Protein AF-A0A0F3GX73-F1 (afdb_monomer_lite)

Organism: NCBI:txid29290

Sequence (134 aa):
MTKKIKKRHTTQRVKVVQPPKGQEKMSEVLHEYAKPLLDQATTLEEKRKAVSLSILCWNTSFLSEDEHQEAINMAVKEIGIAQNDKMAFTQIFMSMIHRKLEWFFGIDKIFIDYGITELQNGKLSLTVISGKKM

pLDDT: mean 82.63, std 20.22, range [32.94, 98.06]

Radius of gyration: 18.59 Å; chains: 1; bounding box: 52×38×59 Å

Foldseek 3Di:
DDDDDDDDPDPDPPPDDDDPPPDPPVQVVLCVLLVVQCVVQDDPVSNVVSSVLLLLLLQQLVDDPVVLVVSLVVCCVVVVPDPVCSVVSSVVSVVSSVSCCPVVVVDQKHWPDWDWDQDPVRDTDIDTDIDGDD

Structure (mmCIF, N/CA/C/O backbone):
data_AF-A0A0F3GX73-F1
#
_entry.id   AF-A0A0F3GX73-F1
#
loop_
_atom_site.group_PDB
_atom_site.id
_atom_site.type_symbol
_atom_site.label_atom_id
_atom_site.label_alt_id
_atom_site.label_comp_id
_atom_site.label_asym_id
_atom_site.label_entity_id
_atom_site.label_seq_id
_atom_site.pdbx_PDB_ins_code
_atom_site.Cartn_x
_atom_site.Cartn_y
_atom_site.Cartn_z
_atom_site.occupancy
_atom_site.B_iso_or_equiv
_atom_site.auth_seq_id
_atom_site.auth_comp_id
_atom_site.auth_asym_id
_atom_site.auth_atom_id
_atom_site.pdbx_PDB_model_num
ATOM 1 N N . MET A 1 1 ? -38.626 -22.141 -41.826 1.00 35.75 1 MET A N 1
ATOM 2 C CA . MET A 1 1 ? -38.955 -21.229 -40.707 1.00 35.75 1 MET A CA 1
ATOM 3 C C . MET A 1 1 ? -37.675 -20.887 -39.953 1.00 35.75 1 MET A C 1
ATOM 5 O O . MET A 1 1 ? -37.172 -21.713 -39.210 1.00 35.75 1 MET A O 1
ATOM 9 N N . THR A 1 2 ? -37.099 -19.712 -40.197 1.00 34.50 2 THR A N 1
ATOM 10 C CA . THR A 1 2 ? -35.824 -19.262 -39.615 1.00 34.50 2 THR A CA 1
ATOM 11 C C . THR A 1 2 ? -36.092 -18.222 -38.526 1.00 34.50 2 THR A C 1
ATOM 13 O O . THR A 1 2 ? -36.490 -17.097 -38.816 1.00 34.50 2 THR A O 1
ATOM 16 N N . LYS A 1 3 ? -35.888 -18.579 -37.251 1.00 36.12 3 LYS A N 1
ATOM 17 C CA . LYS A 1 3 ? -35.963 -17.622 -36.134 1.00 36.12 3 LYS A CA 1
ATOM 18 C C . LYS A 1 3 ? -34.552 -17.229 -35.691 1.00 36.12 3 LYS A C 1
ATOM 20 O O . LYS A 1 3 ? -33.798 -18.039 -35.168 1.00 36.12 3 LYS A O 1
ATOM 25 N N . LYS A 1 4 ? -34.211 -15.964 -35.958 1.00 35.25 4 LYS A N 1
ATOM 26 C CA . LYS A 1 4 ? -32.952 -15.290 -35.610 1.00 35.25 4 LYS A CA 1
ATOM 27 C C . LYS A 1 4 ? -32.848 -15.072 -34.094 1.00 35.25 4 LYS A C 1
ATOM 29 O O . LYS A 1 4 ? -33.761 -14.524 -33.482 1.00 35.25 4 LYS A O 1
ATOM 34 N N . ILE A 1 5 ? -31.706 -15.441 -33.516 1.00 38.62 5 ILE A N 1
ATOM 35 C CA . ILE A 1 5 ? -31.333 -15.191 -32.117 1.00 38.62 5 ILE A CA 1
ATOM 36 C C . ILE A 1 5 ? -30.800 -13.753 -32.003 1.00 38.62 5 ILE A C 1
ATOM 38 O O . ILE A 1 5 ? -29.773 -13.421 -32.592 1.00 38.62 5 ILE A O 1
ATOM 42 N N . LYS A 1 6 ? -31.484 -12.889 -31.239 1.00 36.59 6 LYS A N 1
ATOM 43 C CA . LYS A 1 6 ? -30.969 -11.570 -30.827 1.00 36.59 6 LYS A CA 1
ATOM 44 C C . LYS A 1 6 ? -30.195 -11.727 -29.515 1.00 36.59 6 LYS A C 1
ATOM 46 O O . LYS A 1 6 ? -30.796 -11.901 -28.459 1.00 36.59 6 LYS A O 1
ATOM 51 N N . LYS A 1 7 ? -28.864 -11.638 -29.588 1.00 36.38 7 LYS A N 1
ATOM 52 C CA . LYS A 1 7 ? -27.980 -11.490 -28.423 1.00 36.38 7 LYS A CA 1
ATOM 53 C C . LYS A 1 7 ? -28.256 -10.137 -27.758 1.00 36.38 7 LYS A C 1
ATOM 55 O O . LYS A 1 7 ? -28.095 -9.097 -28.392 1.00 36.38 7 LYS A O 1
ATOM 60 N N . ARG A 1 8 ? -28.665 -10.146 -26.489 1.00 32.94 8 ARG A N 1
ATOM 61 C CA . ARG A 1 8 ? -28.581 -8.979 -25.603 1.00 32.94 8 ARG A CA 1
ATOM 62 C C . ARG A 1 8 ? -27.304 -9.133 -24.784 1.00 32.94 8 ARG A C 1
ATOM 64 O O . ARG A 1 8 ? -27.207 -10.043 -23.970 1.00 32.94 8 ARG A O 1
ATOM 71 N N . HIS A 1 9 ? -26.327 -8.266 -25.033 1.00 36.53 9 HIS A N 1
ATOM 72 C CA . HIS A 1 9 ? -25.214 -8.054 -24.116 1.00 36.53 9 HIS A CA 1
ATOM 73 C C . HIS A 1 9 ? -25.757 -7.284 -22.913 1.00 36.53 9 HIS A C 1
ATOM 75 O O . HIS A 1 9 ? -25.915 -6.068 -22.963 1.00 36.53 9 HIS A O 1
ATOM 81 N N . THR A 1 10 ? -26.122 -8.004 -21.857 1.00 34.56 10 THR A N 1
ATOM 82 C CA . THR A 1 10 ? -26.431 -7.395 -20.566 1.00 34.56 10 THR A CA 1
ATOM 83 C C . THR A 1 10 ? -25.131 -7.322 -19.782 1.00 34.56 10 THR A C 1
ATOM 85 O O . THR A 1 10 ? -24.574 -8.345 -19.394 1.00 34.56 10 THR A O 1
ATOM 88 N N . THR A 1 11 ? -24.640 -6.098 -19.604 1.00 39.50 11 THR A N 1
ATOM 89 C CA . THR A 1 11 ? -23.498 -5.726 -18.771 1.00 39.50 11 THR A CA 1
ATOM 90 C C . THR A 1 11 ? -23.613 -6.397 -17.404 1.00 39.50 11 THR A C 1
ATOM 92 O O . THR A 1 11 ? -24.470 -6.045 -16.591 1.00 39.50 11 THR A O 1
ATOM 95 N N . GLN A 1 12 ? -22.776 -7.404 -17.167 1.00 38.72 12 GLN A N 1
ATOM 96 C CA . GLN A 1 12 ? -22.687 -8.085 -15.884 1.00 38.72 12 GLN A CA 1
ATOM 97 C C . GLN A 1 12 ? -22.080 -7.101 -14.881 1.00 38.72 12 GLN A C 1
ATOM 99 O O . GLN A 1 12 ? -20.893 -6.792 -14.933 1.00 38.72 12 GLN A O 1
ATOM 104 N N . ARG A 1 13 ? -22.909 -6.583 -13.967 1.00 37.84 13 ARG A N 1
ATOM 105 C CA . ARG A 1 13 ? -22.420 -5.997 -12.716 1.00 37.84 13 ARG A CA 1
ATOM 106 C C . ARG A 1 13 ? -21.672 -7.106 -11.986 1.00 37.84 13 ARG A C 1
ATOM 108 O O . ARG A 1 13 ? -22.306 -8.049 -11.511 1.00 37.84 13 ARG A O 1
ATOM 115 N N . VAL A 1 14 ? -20.347 -7.017 -11.930 1.00 36.00 14 VAL A N 1
ATOM 116 C CA . VAL A 1 14 ? -19.545 -7.902 -11.087 1.00 36.00 14 VAL A CA 1
ATOM 117 C C . VAL A 1 14 ? -19.939 -7.584 -9.648 1.00 36.00 14 VAL A C 1
ATOM 119 O O . VAL A 1 14 ? -19.587 -6.543 -9.100 1.00 36.00 14 VAL A O 1
ATOM 122 N N . LYS A 1 15 ? -20.774 -8.447 -9.068 1.00 35.88 15 LYS A N 1
ATOM 123 C CA . LYS A 1 15 ? -21.048 -8.456 -7.635 1.00 35.88 15 LYS A CA 1
ATOM 124 C C . LYS A 1 15 ? -19.722 -8.806 -6.969 1.00 35.88 15 LYS A C 1
ATOM 126 O O . LYS A 1 15 ? -19.278 -9.946 -7.076 1.00 35.88 15 LYS A O 1
ATOM 131 N N . VAL A 1 16 ? -19.088 -7.822 -6.337 1.00 48.78 16 VAL A N 1
ATOM 132 C CA . VAL A 1 16 ? -17.967 -8.059 -5.425 1.00 48.78 16 VAL A CA 1
ATOM 133 C C . VAL A 1 16 ? -18.454 -9.075 -4.397 1.00 48.78 16 VAL A C 1
ATOM 135 O O . VAL A 1 16 ? -19.453 -8.851 -3.709 1.00 48.78 16 VAL A O 1
ATOM 138 N N . VAL A 1 17 ? -17.805 -10.236 -4.379 1.00 45.25 17 VAL A N 1
ATOM 139 C CA . VAL A 1 17 ? -18.049 -11.286 -3.397 1.00 45.25 17 VAL A CA 1
ATOM 140 C C . VAL A 1 17 ? -17.582 -10.720 -2.065 1.00 45.25 17 VAL A C 1
ATOM 142 O O . VAL A 1 17 ? -16.387 -10.664 -1.819 1.00 45.25 17 VAL A O 1
ATOM 145 N N . GLN A 1 18 ? -18.509 -10.242 -1.235 1.00 45.94 18 GLN A N 1
ATOM 146 C CA . GLN A 1 18 ? -18.223 -10.028 0.180 1.00 45.94 18 GLN A CA 1
ATOM 147 C C . GLN A 1 18 ? -18.227 -11.410 0.834 1.00 45.94 18 GLN A C 1
ATOM 149 O O . GLN A 1 18 ? -19.286 -12.052 0.857 1.00 45.94 18 GLN A O 1
ATOM 154 N N . PRO A 1 19 ? -17.082 -11.921 1.316 1.00 43.16 19 PRO A N 1
ATOM 155 C CA . PRO A 1 19 ? -17.085 -13.136 2.106 1.00 43.16 19 PRO A CA 1
ATOM 156 C C . PRO A 1 19 ? -17.872 -12.869 3.401 1.00 43.16 19 PRO A C 1
ATOM 158 O O . PRO A 1 19 ? -17.916 -11.733 3.881 1.00 43.16 19 PRO A O 1
ATOM 161 N N . PRO A 1 20 ? -18.539 -13.877 3.979 1.00 43.88 20 PRO A N 1
ATOM 162 C CA . PRO A 1 20 ? -19.244 -13.703 5.242 1.00 43.88 20 PRO A CA 1
ATOM 163 C C . PRO A 1 20 ? -18.294 -13.182 6.335 1.00 43.88 20 PRO A C 1
ATOM 165 O O . PRO A 1 20 ? -17.151 -13.635 6.454 1.00 43.88 20 PRO A O 1
ATOM 168 N N . LYS A 1 21 ? -18.786 -12.230 7.143 1.00 43.94 21 LYS A N 1
ATOM 169 C CA . LYS A 1 21 ? -18.060 -11.633 8.276 1.00 43.94 21 LYS A CA 1
ATOM 170 C C . LYS A 1 21 ? -17.482 -12.739 9.167 1.00 43.94 21 LYS A C 1
ATOM 172 O O . LYS A 1 21 ? -18.235 -13.451 9.826 1.00 43.94 21 LYS A O 1
ATOM 177 N N . GLY A 1 22 ? -16.151 -12.863 9.184 1.00 49.56 22 GLY A N 1
ATOM 178 C CA . GLY A 1 22 ? -15.418 -13.769 10.079 1.00 49.56 22 GLY A CA 1
ATOM 179 C C . GLY A 1 22 ? -14.392 -14.705 9.426 1.00 49.56 22 GLY A C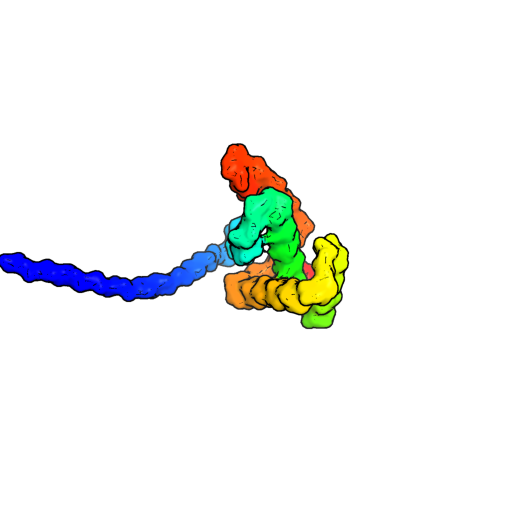 1
ATOM 180 O O . GLY A 1 22 ? -13.588 -15.275 10.156 1.00 49.56 22 GLY A O 1
ATOM 181 N N . GLN A 1 23 ? -14.357 -14.848 8.093 1.00 57.19 23 GLN A N 1
ATOM 182 C CA . GLN A 1 23 ? -13.453 -15.797 7.404 1.00 57.19 23 GLN A CA 1
ATOM 183 C C . GLN A 1 23 ? -12.752 -15.232 6.156 1.00 57.19 23 GLN A C 1
ATOM 185 O O . GLN A 1 23 ? -12.335 -15.976 5.272 1.00 57.19 23 GLN A O 1
ATOM 190 N N . GLU A 1 24 ? -12.585 -13.917 6.059 1.00 73.69 24 GLU A N 1
ATOM 191 C CA . GLU A 1 24 ? -11.802 -13.330 4.967 1.00 73.69 24 GLU A CA 1
ATOM 19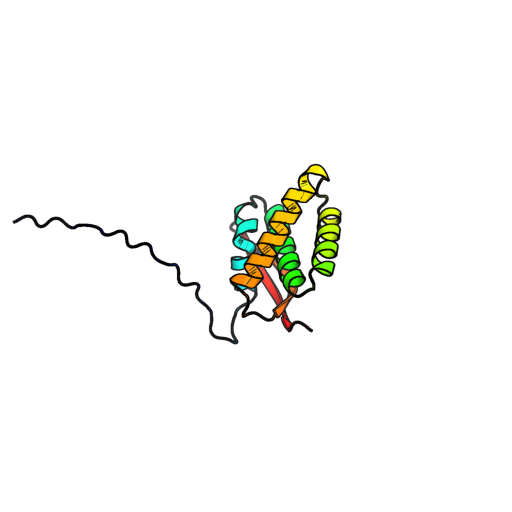2 C C . GLU A 1 24 ? -10.329 -13.728 5.116 1.00 73.69 24 GLU A C 1
ATOM 194 O O . GLU A 1 24 ? -9.649 -13.354 6.081 1.00 73.69 24 GLU A O 1
ATOM 199 N N . LYS A 1 25 ? -9.832 -14.516 4.161 1.00 89.38 25 LYS A N 1
ATOM 200 C CA . LYS A 1 25 ? -8.424 -14.887 4.089 1.00 89.38 25 LYS A CA 1
ATOM 201 C C . LYS A 1 25 ? -7.628 -13.667 3.639 1.00 89.38 25 LYS A C 1
ATOM 203 O O . LYS A 1 25 ? -7.651 -13.284 2.474 1.00 89.38 25 LYS A O 1
ATOM 208 N N . MET A 1 26 ? -6.913 -13.054 4.578 1.00 92.50 26 MET A N 1
ATOM 209 C CA . MET A 1 26 ? -6.258 -11.761 4.358 1.00 92.50 26 MET A CA 1
ATOM 210 C C . MET A 1 26 ? -5.227 -11.765 3.223 1.00 92.50 26 MET A C 1
ATOM 212 O O . MET A 1 26 ? -4.997 -10.721 2.625 1.00 92.50 26 MET A O 1
ATOM 216 N N . SER A 1 27 ? -4.635 -12.913 2.874 1.00 92.19 27 SER A N 1
ATOM 217 C CA . SER A 1 27 ? -3.744 -12.994 1.710 1.00 92.19 27 SER A CA 1
ATOM 218 C C . SER A 1 27 ? -4.489 -12.855 0.379 1.00 92.19 27 SER A C 1
ATOM 220 O O . SER A 1 27 ? -3.943 -12.285 -0.560 1.00 92.19 27 SER A O 1
ATOM 222 N N . GLU A 1 28 ? -5.738 -13.318 0.297 1.00 92.06 28 GLU A N 1
ATOM 223 C CA . GLU A 1 28 ? -6.596 -13.139 -0.882 1.00 92.06 28 GLU A CA 1
ATOM 224 C C . GLU A 1 28 ? -7.119 -11.704 -0.955 1.00 92.06 28 GLU A C 1
ATOM 226 O O . GLU A 1 28 ? -7.098 -11.097 -2.023 1.00 92.06 28 GLU A O 1
ATOM 231 N N . VAL A 1 29 ? -7.487 -11.129 0.197 1.00 94.56 29 VAL A N 1
ATOM 232 C CA . VAL A 1 29 ? -7.844 -9.706 0.312 1.00 94.56 29 VAL A CA 1
ATOM 233 C C . VAL A 1 29 ? -6.693 -8.823 -0.161 1.00 94.56 29 VAL A C 1
ATOM 235 O O . VAL A 1 29 ? -6.903 -7.944 -0.992 1.00 94.56 29 VAL A O 1
ATOM 238 N N . LEU A 1 30 ? -5.471 -9.079 0.319 1.00 95.31 30 LEU A N 1
ATOM 239 C CA . LEU A 1 30 ? -4.285 -8.337 -0.099 1.00 95.31 30 LEU A CA 1
ATOM 240 C C . LEU A 1 30 ? -4.047 -8.463 -1.602 1.00 95.31 30 LEU A C 1
ATOM 242 O O . LEU A 1 30 ? -3.752 -7.467 -2.253 1.00 95.31 30 LEU A O 1
ATOM 246 N N . HIS A 1 31 ? -4.189 -9.668 -2.154 1.00 93.31 31 HIS A N 1
ATOM 247 C CA . HIS A 1 31 ? -3.998 -9.900 -3.581 1.00 93.31 31 HIS A CA 1
ATOM 248 C C . HIS A 1 31 ? -4.984 -9.083 -4.430 1.00 93.31 31 HIS A C 1
ATOM 250 O O . HIS A 1 31 ? -4.571 -8.384 -5.354 1.00 93.31 31 HIS A O 1
ATOM 256 N N . GLU A 1 32 ? -6.273 -9.114 -4.084 1.00 95.19 32 GLU A N 1
ATOM 257 C CA . GLU A 1 32 ? -7.318 -8.366 -4.796 1.00 95.19 32 GLU A CA 1
ATOM 258 C C . GLU A 1 32 ? -7.179 -6.846 -4.610 1.00 95.19 32 GLU A C 1
ATOM 260 O O . GLU A 1 32 ? -7.402 -6.049 -5.531 1.00 95.19 32 GLU A O 1
ATOM 265 N N . TYR A 1 33 ? -6.779 -6.421 -3.414 1.00 96.81 33 TYR A N 1
ATOM 266 C CA . TYR A 1 33 ? -6.512 -5.022 -3.122 1.00 96.81 33 TYR A CA 1
ATOM 267 C C . TYR A 1 33 ? -5.322 -4.493 -3.937 1.00 96.81 33 TYR A C 1
ATOM 269 O O . TYR A 1 33 ? -5.455 -3.455 -4.586 1.00 96.81 33 TYR A O 1
ATOM 277 N N . ALA A 1 34 ? -4.212 -5.238 -3.964 1.00 96.38 34 ALA A N 1
ATOM 278 C CA . ALA A 1 34 ? -2.951 -4.883 -4.619 1.00 96.38 34 ALA A CA 1
ATOM 279 C C . ALA A 1 34 ? -2.981 -4.993 -6.151 1.00 96.38 34 ALA A C 1
ATOM 281 O O . ALA A 1 34 ? -2.051 -4.533 -6.819 1.00 96.38 34 ALA A O 1
ATOM 282 N N . LYS A 1 35 ? -4.034 -5.588 -6.723 1.00 95.38 35 LYS A N 1
ATOM 283 C CA . LYS A 1 35 ? -4.166 -5.855 -8.160 1.00 95.38 35 LYS A CA 1
ATOM 284 C C . LYS A 1 35 ? -3.792 -4.666 -9.072 1.00 95.38 35 LYS A C 1
ATOM 286 O O . LYS A 1 35 ? -3.023 -4.895 -9.999 1.00 95.38 35 LYS A O 1
ATOM 291 N N . PRO A 1 36 ? -4.214 -3.406 -8.821 1.00 96.56 36 PRO A N 1
ATOM 292 C CA . PRO A 1 36 ? -3.850 -2.274 -9.686 1.00 96.56 36 PRO A CA 1
ATOM 293 C C . PRO A 1 36 ? -2.341 -1.995 -9.778 1.00 96.56 36 PRO A C 1
ATOM 295 O O . PRO A 1 36 ? -1.869 -1.490 -10.797 1.00 96.56 36 PRO A O 1
ATOM 298 N N . LEU A 1 37 ? -1.587 -2.307 -8.720 1.00 95.56 37 LEU A N 1
ATOM 299 C CA . LEU A 1 37 ? -0.130 -2.165 -8.688 1.00 95.56 37 LEU A CA 1
ATOM 300 C C . LEU A 1 37 ? 0.558 -3.424 -9.229 1.00 95.56 37 LEU A C 1
ATOM 302 O O . LEU A 1 37 ? 1.531 -3.328 -9.969 1.00 95.56 37 LEU A O 1
ATOM 306 N N . LEU A 1 38 ? 0.027 -4.608 -8.907 1.00 93.50 38 LEU A N 1
ATOM 307 C CA . LEU A 1 38 ? 0.539 -5.888 -9.402 1.00 93.50 38 LEU A CA 1
ATOM 308 C C . LEU A 1 38 ? 0.407 -6.036 -10.921 1.00 93.50 38 LEU A C 1
ATOM 310 O O . LEU A 1 38 ? 1.306 -6.593 -11.543 1.00 93.50 38 LEU A O 1
ATOM 314 N N . ASP A 1 39 ? -0.673 -5.524 -11.515 1.00 93.88 39 ASP A N 1
ATOM 315 C CA . ASP A 1 39 ? -0.906 -5.571 -12.964 1.00 93.88 39 ASP A CA 1
ATOM 316 C C . ASP A 1 39 ? 0.114 -4.720 -13.748 1.00 93.88 39 ASP A C 1
ATOM 318 O O . ASP A 1 39 ? 0.354 -4.980 -14.926 1.00 93.88 39 ASP A O 1
ATOM 322 N N . GLN A 1 40 ? 0.729 -3.720 -13.105 1.00 92.38 40 GLN A N 1
ATOM 323 C CA . GLN A 1 40 ? 1.784 -2.886 -13.696 1.00 92.38 40 GLN A CA 1
ATOM 324 C C . GLN A 1 40 ? 3.192 -3.448 -13.460 1.00 92.38 40 GLN A C 1
ATOM 326 O O . GLN A 1 40 ? 4.137 -3.049 -14.136 1.00 92.38 40 GLN A O 1
ATOM 331 N N . ALA A 1 41 ? 3.343 -4.371 -12.511 1.00 91.44 41 ALA A N 1
ATOM 332 C CA . ALA A 1 41 ? 4.623 -4.943 -12.137 1.00 91.44 41 ALA A CA 1
ATOM 333 C C . ALA A 1 41 ? 4.992 -6.131 -13.039 1.00 91.44 41 ALA A C 1
ATOM 335 O O . ALA A 1 41 ? 4.327 -7.171 -13.062 1.00 91.44 41 ALA A O 1
ATOM 336 N N . THR A 1 42 ? 6.108 -6.006 -13.747 1.00 89.75 42 THR A N 1
ATOM 337 C CA . THR A 1 42 ? 6.588 -6.998 -14.714 1.00 89.75 42 THR A CA 1
ATOM 338 C C . THR A 1 42 ? 7.603 -7.951 -14.097 1.00 89.75 42 THR A C 1
ATOM 340 O O . THR A 1 42 ? 7.555 -9.160 -14.344 1.00 89.75 42 THR A O 1
ATOM 343 N N . THR A 1 43 ? 8.477 -7.436 -13.230 1.00 89.81 43 THR A N 1
ATOM 344 C CA . THR A 1 43 ? 9.525 -8.221 -12.572 1.00 89.81 43 THR A CA 1
ATOM 345 C C . THR A 1 43 ? 9.094 -8.705 -11.190 1.00 89.81 43 THR A C 1
ATOM 347 O O . THR A 1 43 ? 8.168 -8.181 -10.567 1.00 89.81 43 THR A O 1
ATOM 350 N N . LEU A 1 44 ? 9.779 -9.727 -10.672 1.00 87.06 44 LEU A N 1
ATOM 351 C CA . LEU A 1 44 ? 9.549 -10.210 -9.310 1.00 87.06 44 LEU A CA 1
ATOM 352 C C . LEU A 1 44 ? 9.794 -9.108 -8.271 1.00 87.06 44 LEU A C 1
ATOM 354 O O . LEU A 1 44 ? 9.038 -8.986 -7.309 1.00 87.06 44 LEU A O 1
ATOM 358 N N . GLU A 1 45 ? 10.838 -8.308 -8.470 1.00 88.75 45 GLU A N 1
ATOM 359 C CA . GLU A 1 45 ? 11.184 -7.198 -7.586 1.00 88.75 45 GLU A CA 1
ATOM 360 C C . GLU A 1 45 ? 10.098 -6.114 -7.599 1.00 88.75 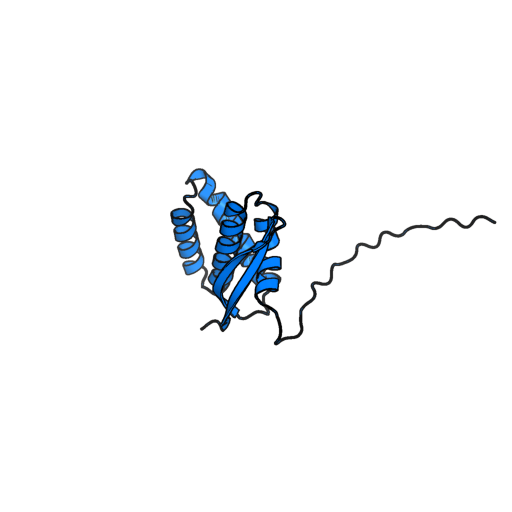45 GLU A C 1
ATOM 362 O O . GLU A 1 45 ? 9.656 -5.675 -6.538 1.00 88.75 45 GLU A O 1
ATOM 367 N N . GLU A 1 46 ? 9.598 -5.742 -8.779 1.00 90.44 46 GLU A N 1
ATOM 368 C CA . GLU A 1 46 ? 8.480 -4.801 -8.914 1.00 90.44 46 GLU A CA 1
ATOM 369 C C . GLU A 1 46 ? 7.222 -5.325 -8.225 1.00 90.44 46 GLU A C 1
ATOM 371 O O . GLU A 1 46 ? 6.553 -4.579 -7.513 1.00 90.44 46 GLU A O 1
ATOM 376 N N . LYS A 1 47 ? 6.919 -6.622 -8.361 1.00 91.00 47 LYS A N 1
ATOM 377 C CA . LYS A 1 47 ? 5.759 -7.215 -7.687 1.00 91.00 47 LYS A CA 1
ATOM 378 C C . LYS A 1 47 ? 5.930 -7.210 -6.169 1.00 91.00 47 LYS A C 1
ATOM 380 O O . LYS A 1 47 ? 4.961 -6.956 -5.459 1.00 91.00 47 LYS A O 1
ATOM 385 N N . ARG A 1 48 ? 7.145 -7.449 -5.656 1.00 90.50 48 ARG A N 1
ATOM 386 C CA . ARG A 1 48 ? 7.441 -7.319 -4.218 1.00 90.50 48 ARG A CA 1
ATOM 387 C C . ARG A 1 48 ? 7.181 -5.889 -3.748 1.00 90.50 48 ARG A C 1
ATOM 389 O O . ARG A 1 48 ? 6.414 -5.713 -2.808 1.00 90.50 48 ARG A O 1
ATOM 396 N N . LYS A 1 49 ? 7.713 -4.885 -4.456 1.00 90.88 49 LYS A N 1
ATOM 397 C CA . LYS A 1 49 ? 7.473 -3.460 -4.159 1.00 90.88 49 LYS A CA 1
ATOM 398 C C . LYS A 1 49 ? 5.986 -3.101 -4.211 1.00 90.88 49 LYS A C 1
ATOM 400 O O . LYS A 1 49 ? 5.501 -2.407 -3.324 1.00 90.88 49 LYS A O 1
ATOM 405 N N . ALA A 1 50 ? 5.245 -3.614 -5.195 1.00 93.62 50 ALA A N 1
ATOM 406 C CA . ALA A 1 50 ? 3.804 -3.404 -5.319 1.00 93.62 50 ALA A CA 1
ATOM 407 C C . ALA A 1 50 ? 3.027 -3.952 -4.109 1.00 93.62 50 ALA A C 1
ATOM 409 O O . ALA A 1 50 ? 2.124 -3.283 -3.606 1.00 93.62 50 ALA A O 1
ATOM 410 N N . VAL A 1 51 ? 3.389 -5.139 -3.608 1.00 94.25 51 VAL A N 1
ATOM 411 C CA . VAL A 1 51 ? 2.782 -5.716 -2.396 1.00 94.25 51 VAL A CA 1
ATOM 412 C C . VAL A 1 51 ? 3.129 -4.881 -1.165 1.00 94.25 51 VAL A C 1
ATOM 414 O O . VAL A 1 51 ? 2.225 -4.540 -0.406 1.00 94.25 51 VAL A O 1
ATOM 417 N N . SER A 1 52 ? 4.398 -4.503 -0.988 1.00 92.75 52 SER A N 1
ATOM 418 C CA . SER A 1 52 ? 4.836 -3.668 0.139 1.00 92.75 52 SER A CA 1
ATOM 419 C C . SER A 1 52 ? 4.111 -2.320 0.162 1.00 92.75 52 SER A C 1
ATOM 421 O O . SER A 1 52 ? 3.575 -1.926 1.195 1.00 92.75 52 SER A O 1
ATOM 423 N N . LEU A 1 53 ? 4.022 -1.645 -0.990 1.00 95.12 53 LEU A N 1
ATOM 424 C CA . LEU A 1 53 ? 3.307 -0.377 -1.126 1.00 95.12 53 LEU A CA 1
ATOM 425 C C . LEU A 1 53 ? 1.809 -0.546 -0.851 1.00 95.12 53 LEU A C 1
ATOM 427 O O . LEU A 1 53 ? 1.211 0.284 -0.175 1.00 95.12 53 LEU A O 1
ATOM 431 N N . SER A 1 54 ? 1.209 -1.642 -1.317 1.00 96.88 54 SER A N 1
ATOM 432 C CA . SER A 1 54 ? -0.194 -1.949 -1.022 1.00 96.88 54 SER A CA 1
ATOM 433 C C . SER A 1 54 ? -0.424 -2.105 0.483 1.00 96.88 54 SER A C 1
ATOM 435 O O . SER A 1 54 ? -1.350 -1.516 1.029 1.00 96.88 54 SER A O 1
ATOM 437 N N . ILE A 1 55 ? 0.432 -2.853 1.180 1.00 96.06 55 ILE A N 1
ATOM 438 C CA . ILE A 1 55 ? 0.335 -3.013 2.638 1.00 96.06 55 ILE A CA 1
ATOM 439 C C . ILE A 1 55 ? 0.444 -1.662 3.346 1.00 96.06 55 ILE A C 1
ATOM 441 O O . ILE A 1 55 ? -0.354 -1.379 4.241 1.00 96.06 55 ILE A O 1
ATOM 445 N N . LEU A 1 56 ? 1.388 -0.821 2.920 1.00 95.69 56 LEU A N 1
ATOM 446 C CA . LEU A 1 56 ? 1.558 0.513 3.476 1.00 95.69 56 LEU A CA 1
ATOM 447 C C . LEU A 1 56 ? 0.284 1.352 3.292 1.00 95.69 56 LEU A C 1
ATOM 449 O O . LEU A 1 56 ? -0.279 1.799 4.284 1.00 95.69 56 LEU A O 1
ATOM 453 N N . CYS A 1 57 ? -0.243 1.469 2.068 1.00 97.50 57 CYS A N 1
ATOM 454 C CA . CYS A 1 57 ? -1.489 2.200 1.801 1.00 97.50 57 CYS A CA 1
ATOM 455 C C . CYS A 1 57 ? -2.683 1.645 2.596 1.00 97.50 57 CYS A C 1
ATOM 457 O O . CYS A 1 57 ? -3.500 2.408 3.117 1.00 97.50 57 CYS A O 1
ATOM 459 N N . TRP A 1 58 ? -2.788 0.318 2.717 1.00 97.62 58 TRP A N 1
ATOM 460 C CA . TRP A 1 58 ? -3.841 -0.328 3.498 1.00 97.62 58 TRP A CA 1
ATOM 461 C C . TRP A 1 58 ? -3.768 0.072 4.970 1.00 97.62 58 TRP A C 1
ATOM 463 O O . TRP A 1 58 ? -4.773 0.495 5.541 1.00 97.62 58 TRP A O 1
ATOM 473 N N . ASN A 1 59 ? -2.594 -0.040 5.588 1.00 96.25 59 ASN A N 1
ATOM 474 C CA . ASN A 1 59 ? -2.413 0.304 6.994 1.00 96.25 59 ASN A CA 1
ATOM 475 C C . ASN A 1 59 ? -2.588 1.814 7.223 1.00 96.25 59 ASN A C 1
ATOM 477 O O . ASN A 1 59 ? -3.268 2.204 8.170 1.00 96.25 59 ASN A O 1
ATOM 481 N N . THR A 1 60 ? -2.074 2.654 6.319 1.00 96.50 60 THR A N 1
ATOM 482 C CA . THR A 1 60 ? -2.242 4.111 6.378 1.00 96.50 60 THR A CA 1
ATOM 483 C C . THR A 1 60 ? -3.709 4.526 6.330 1.00 96.50 60 THR A C 1
ATOM 485 O O . THR A 1 60 ? -4.074 5.459 7.023 1.00 96.50 60 THR A O 1
ATOM 488 N N . SER A 1 61 ? -4.582 3.797 5.627 1.00 95.94 61 SER A N 1
ATOM 489 C CA . SER A 1 61 ? -6.022 4.114 5.558 1.00 95.94 61 SER A CA 1
ATOM 490 C C . SER A 1 61 ? -6.785 4.063 6.894 1.00 95.94 61 SER A C 1
ATOM 492 O O . SER A 1 61 ? -7.990 4.319 6.923 1.00 95.94 61 SER A O 1
ATOM 494 N N . PHE A 1 62 ? -6.141 3.628 7.978 1.00 95.06 62 PHE A N 1
ATOM 495 C CA . PHE A 1 62 ? -6.704 3.655 9.327 1.00 95.06 62 PHE A CA 1
ATOM 496 C C . PHE A 1 62 ? -6.259 4.870 10.149 1.00 95.06 62 PHE A C 1
ATOM 498 O O . PHE A 1 62 ? -6.771 5.038 11.257 1.00 95.06 62 PHE A O 1
ATOM 505 N N . LEU A 1 63 ? -5.324 5.665 9.629 1.00 93.75 63 LEU A N 1
ATOM 506 C CA . LEU A 1 63 ? -4.765 6.846 10.275 1.00 93.75 63 LEU A CA 1
ATOM 507 C C . LEU A 1 63 ? -5.581 8.104 9.932 1.00 93.75 63 LEU A C 1
ATOM 509 O O . LEU A 1 63 ? -6.524 8.062 9.138 1.00 93.75 63 LEU A O 1
ATOM 513 N N . SER A 1 64 ? -5.237 9.222 10.567 1.00 92.38 64 SER A N 1
ATOM 514 C CA . SER A 1 64 ? -5.778 10.543 10.238 1.00 92.38 64 SER A CA 1
ATOM 515 C C . SER A 1 64 ? -5.176 11.111 8.944 1.00 92.38 64 SER A C 1
ATOM 517 O O . SER A 1 64 ? -4.141 10.653 8.458 1.00 92.38 64 SER A O 1
ATOM 519 N N . GLU A 1 65 ? -5.809 12.145 8.382 1.00 88.94 65 GLU A N 1
ATOM 520 C CA . GLU A 1 65 ? -5.311 12.810 7.168 1.00 88.94 65 GLU A CA 1
ATOM 521 C C . GLU A 1 65 ? -3.909 13.415 7.348 1.00 88.94 65 GLU A C 1
ATOM 523 O O . GLU A 1 65 ? -3.090 13.328 6.430 1.00 88.94 65 GLU A O 1
ATOM 528 N N . ASP A 1 66 ? -3.599 13.955 8.530 1.00 88.62 66 ASP A N 1
ATOM 529 C CA . ASP A 1 66 ? -2.269 14.497 8.835 1.00 88.62 66 ASP A CA 1
ATOM 530 C C . ASP A 1 66 ? -1.197 13.392 8.780 1.00 88.62 66 ASP A C 1
ATOM 532 O O . ASP A 1 66 ? -0.137 13.555 8.166 1.00 88.62 66 ASP A O 1
ATOM 536 N N . GLU A 1 67 ? -1.508 12.217 9.331 1.00 93.75 67 GLU A N 1
ATOM 537 C CA . GLU A 1 67 ? -0.628 11.043 9.325 1.00 93.75 67 GLU A CA 1
ATOM 538 C C . GLU A 1 67 ? -0.487 10.416 7.927 1.00 93.75 67 GLU A C 1
ATOM 540 O O . GLU A 1 67 ? 0.554 9.835 7.604 1.00 93.75 67 GLU A O 1
ATOM 545 N N . HIS A 1 68 ? -1.488 10.561 7.048 1.00 93.06 68 HIS A N 1
ATOM 546 C CA . HIS A 1 68 ? -1.358 10.136 5.650 1.00 93.06 68 HIS A CA 1
ATOM 547 C C . HIS A 1 68 ? -0.209 10.870 4.954 1.00 93.06 68 HIS A C 1
ATOM 549 O O . HIS A 1 68 ? 0.586 10.252 4.238 1.00 93.06 68 HIS A O 1
ATOM 555 N N . GLN A 1 69 ? -0.101 12.187 5.155 1.00 92.00 69 GLN A N 1
ATOM 556 C CA . GLN A 1 69 ? 0.918 12.988 4.485 1.00 92.00 69 GLN A CA 1
ATOM 557 C C . GLN A 1 69 ? 2.328 12.638 4.974 1.00 92.00 69 GLN A C 1
ATOM 559 O O . GLN A 1 69 ? 3.272 12.628 4.172 1.00 92.00 69 GLN A O 1
ATOM 564 N N . GLU A 1 70 ? 2.474 12.314 6.258 1.00 93.75 70 GLU A N 1
ATOM 565 C CA . GLU A 1 70 ? 3.724 11.810 6.825 1.00 93.75 70 GLU A CA 1
ATOM 566 C C . GLU A 1 70 ? 4.105 10.454 6.215 1.00 93.75 70 GLU A C 1
ATOM 568 O O . GLU A 1 70 ? 5.220 10.302 5.708 1.00 93.75 70 GLU A O 1
ATOM 573 N N . ALA A 1 71 ? 3.158 9.511 6.144 1.00 94.12 71 ALA A N 1
ATOM 574 C CA . ALA A 1 71 ? 3.368 8.204 5.522 1.00 94.12 71 ALA A CA 1
ATOM 575 C C . ALA A 1 71 ? 3.790 8.312 4.046 1.00 94.12 71 ALA A C 1
ATOM 577 O O . ALA A 1 71 ? 4.729 7.640 3.615 1.00 94.12 71 ALA A O 1
ATOM 578 N N . ILE A 1 72 ? 3.160 9.206 3.279 1.00 93.81 72 ILE A N 1
ATOM 579 C CA . ILE A 1 72 ? 3.525 9.469 1.879 1.00 93.81 72 ILE A CA 1
ATOM 580 C C . ILE A 1 72 ? 4.955 10.008 1.779 1.00 93.81 72 ILE A C 1
ATOM 582 O O . ILE A 1 72 ? 5.727 9.558 0.933 1.00 93.81 72 ILE A O 1
ATOM 586 N N . ASN A 1 73 ? 5.331 10.964 2.633 1.00 92.38 73 ASN A N 1
ATOM 587 C CA . ASN A 1 73 ? 6.677 11.537 2.615 1.00 92.38 73 ASN A CA 1
ATOM 588 C C . ASN A 1 73 ? 7.749 10.494 2.970 1.00 92.38 73 ASN A C 1
ATOM 590 O O . ASN A 1 73 ? 8.809 10.478 2.339 1.00 92.38 73 ASN A O 1
ATOM 594 N N . MET A 1 74 ? 7.469 9.607 3.931 1.00 92.25 74 MET A N 1
ATOM 595 C CA . MET A 1 74 ? 8.346 8.479 4.254 1.00 92.25 74 MET A CA 1
ATOM 596 C C . MET A 1 74 ? 8.477 7.520 3.067 1.00 92.25 74 MET A C 1
ATOM 598 O O . MET A 1 74 ? 9.595 7.228 2.648 1.00 92.25 74 MET A O 1
ATOM 602 N N . ALA A 1 75 ? 7.362 7.124 2.448 1.00 91.81 75 ALA A N 1
ATOM 603 C CA . ALA A 1 75 ? 7.362 6.220 1.299 1.00 91.81 75 ALA A CA 1
ATOM 604 C C . ALA A 1 75 ? 8.137 6.786 0.096 1.00 91.81 75 ALA A C 1
ATOM 606 O O . ALA A 1 75 ? 8.923 6.076 -0.526 1.00 91.81 75 ALA A O 1
ATOM 607 N N . VAL A 1 76 ? 7.971 8.080 -0.203 1.00 92.69 76 VAL A N 1
ATOM 608 C CA . VAL A 1 76 ? 8.729 8.788 -1.252 1.00 92.69 76 VAL A CA 1
ATOM 609 C C . VAL A 1 76 ? 10.234 8.676 -1.007 1.00 92.69 76 VAL A C 1
ATOM 611 O O . VAL A 1 76 ? 10.990 8.408 -1.941 1.00 92.69 76 VAL A O 1
ATOM 614 N N . LYS A 1 77 ? 10.667 8.850 0.246 1.00 90.75 77 LYS A N 1
ATOM 615 C CA . LYS A 1 77 ? 12.078 8.769 0.632 1.00 90.75 77 LYS A CA 1
ATOM 616 C C . LYS A 1 77 ? 12.616 7.339 0.558 1.00 90.75 77 LYS A C 1
ATOM 618 O O . LYS A 1 77 ? 13.704 7.144 0.030 1.00 90.75 77 LYS A O 1
ATOM 623 N N . GLU A 1 78 ?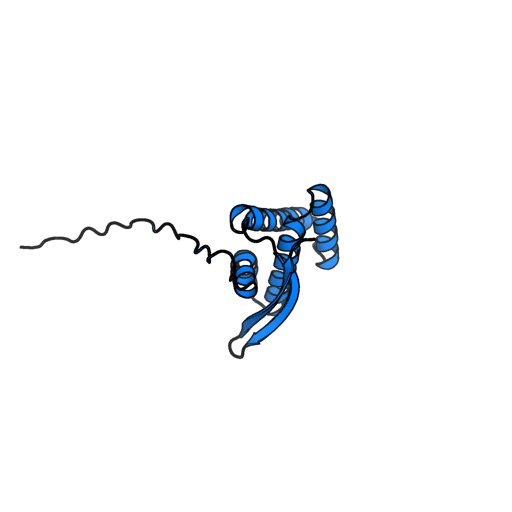 11.876 6.361 1.071 1.00 87.94 78 GLU A N 1
ATOM 624 C CA . GLU A 1 78 ? 12.310 4.958 1.118 1.00 87.94 78 GLU A CA 1
ATOM 625 C C . GLU A 1 78 ? 12.357 4.302 -0.263 1.00 87.94 78 GLU A C 1
ATOM 627 O O . GLU A 1 78 ? 13.291 3.565 -0.568 1.00 87.94 78 GLU A O 1
ATOM 632 N N . ILE A 1 79 ? 11.374 4.593 -1.117 1.00 86.81 79 ILE A N 1
ATOM 633 C CA . ILE A 1 79 ? 11.304 4.045 -2.479 1.00 86.81 79 ILE A CA 1
ATOM 634 C C . ILE A 1 79 ? 12.267 4.790 -3.421 1.00 86.81 79 ILE A C 1
ATOM 636 O O . ILE A 1 79 ? 12.631 4.265 -4.473 1.00 86.81 79 ILE A O 1
ATOM 640 N N . GLY A 1 80 ? 12.712 5.993 -3.044 1.00 89.31 80 GLY A N 1
ATOM 641 C CA . GLY A 1 80 ? 13.579 6.828 -3.873 1.00 89.31 80 GLY A CA 1
ATOM 642 C C . GLY A 1 80 ? 12.826 7.484 -5.030 1.00 89.31 80 GLY A C 1
ATOM 643 O O . GLY A 1 80 ? 13.363 7.606 -6.130 1.00 89.31 80 GLY A O 1
ATOM 644 N N . ILE A 1 81 ? 11.575 7.891 -4.798 1.00 90.12 81 ILE A N 1
ATOM 645 C CA . ILE A 1 81 ? 10.765 8.592 -5.798 1.00 90.12 81 ILE A CA 1
ATOM 646 C C . ILE A 1 81 ? 11.391 9.961 -6.076 1.00 90.12 81 ILE A C 1
ATOM 648 O O . ILE A 1 81 ? 11.631 10.754 -5.161 1.00 90.12 81 ILE A O 1
ATOM 652 N N . ALA A 1 82 ? 11.648 10.248 -7.351 1.00 92.31 82 ALA A N 1
ATOM 653 C CA . ALA A 1 82 ? 12.200 11.525 -7.772 1.00 92.31 82 ALA A CA 1
ATOM 654 C C . ALA A 1 82 ? 11.212 12.673 -7.484 1.00 92.31 82 ALA A C 1
ATOM 656 O O . ALA A 1 82 ? 9.994 12.493 -7.504 1.00 92.31 82 ALA A O 1
ATOM 657 N N . GLN A 1 83 ? 11.720 13.880 -7.212 1.00 89.62 83 GLN A N 1
ATOM 658 C CA . GLN A 1 83 ? 10.870 15.007 -6.791 1.00 89.62 83 GLN A CA 1
ATOM 659 C C . GLN A 1 83 ? 9.809 15.390 -7.833 1.00 89.62 83 GLN A C 1
ATOM 661 O O . GLN A 1 83 ? 8.688 15.739 -7.470 1.00 89.62 83 GLN A O 1
ATOM 666 N N . ASN A 1 84 ? 10.138 15.280 -9.121 1.00 94.12 84 ASN A N 1
ATOM 667 C CA . ASN A 1 84 ? 9.209 15.484 -10.235 1.00 94.12 84 ASN A CA 1
ATOM 668 C C . ASN A 1 84 ? 8.076 14.442 -10.269 1.00 94.12 84 ASN A C 1
ATOM 670 O O . ASN A 1 84 ? 6.978 14.763 -10.718 1.00 94.12 84 ASN A O 1
ATOM 674 N N . ASP A 1 85 ? 8.310 13.239 -9.741 1.00 94.56 85 ASP A N 1
ATOM 675 C CA . ASP A 1 85 ? 7.338 12.140 -9.728 1.00 94.56 85 ASP A CA 1
ATOM 676 C C . ASP A 1 85 ? 6.543 12.066 -8.415 1.00 94.56 85 ASP A C 1
ATOM 678 O O . ASP A 1 85 ? 5.548 11.343 -8.322 1.00 94.56 85 ASP A O 1
ATOM 682 N N . LYS A 1 86 ? 6.926 12.860 -7.401 1.00 94.00 86 LYS A N 1
ATOM 683 C CA . LYS A 1 86 ? 6.279 12.891 -6.081 1.00 94.00 86 LYS A CA 1
ATOM 684 C C . LYS A 1 86 ? 4.768 13.097 -6.181 1.00 94.00 86 LYS A C 1
ATOM 686 O O . LYS A 1 86 ? 4.016 12.411 -5.499 1.00 94.00 86 LYS A O 1
ATOM 691 N N . MET A 1 87 ? 4.311 14.017 -7.030 1.00 94.94 87 MET A N 1
ATOM 692 C CA . MET A 1 87 ? 2.879 14.299 -7.180 1.00 94.94 87 MET A CA 1
ATOM 693 C C . MET A 1 87 ? 2.112 13.097 -7.747 1.00 94.94 87 MET A C 1
ATOM 695 O O . MET A 1 87 ? 1.048 12.756 -7.232 1.00 94.94 87 MET A O 1
ATOM 699 N N . ALA A 1 88 ? 2.661 12.433 -8.767 1.00 94.81 88 ALA A N 1
ATOM 700 C CA . ALA A 1 88 ? 2.058 11.236 -9.349 1.00 94.81 88 ALA A CA 1
ATOM 701 C C . ALA A 1 88 ? 2.024 10.087 -8.330 1.00 94.81 88 ALA A C 1
ATOM 703 O O . ALA A 1 88 ? 1.000 9.422 -8.170 1.00 94.81 88 ALA A O 1
ATOM 704 N N . PHE A 1 89 ? 3.108 9.908 -7.571 1.00 94.50 89 PHE A N 1
ATOM 705 C CA . PHE A 1 89 ? 3.164 8.929 -6.490 1.00 94.50 89 PHE A CA 1
ATOM 706 C C . PHE A 1 89 ? 2.109 9.200 -5.409 1.00 94.50 89 PHE A C 1
ATOM 708 O O . PHE A 1 89 ? 1.373 8.288 -5.037 1.00 94.50 89 PHE A O 1
ATOM 715 N N . THR A 1 90 ? 1.971 10.451 -4.955 1.00 95.44 90 THR A N 1
ATOM 716 C CA . THR A 1 90 ? 0.936 10.851 -3.989 1.00 95.44 90 THR A CA 1
ATOM 717 C C . THR A 1 90 ? -0.467 10.500 -4.488 1.00 95.44 90 THR A C 1
ATOM 719 O O . THR A 1 90 ? -1.275 9.973 -3.726 1.00 95.44 90 THR A O 1
ATOM 722 N N . GLN A 1 91 ? -0.765 10.738 -5.769 1.00 96.06 91 GLN A N 1
ATOM 723 C CA . GLN A 1 91 ? -2.065 10.394 -6.355 1.00 96.06 91 GLN A CA 1
ATOM 724 C C . GLN A 1 91 ? -2.318 8.884 -6.352 1.00 96.06 91 GLN A C 1
ATOM 726 O O . GLN A 1 91 ? -3.410 8.449 -5.983 1.00 96.06 91 GLN A O 1
ATOM 731 N N . ILE A 1 92 ? -1.312 8.079 -6.706 1.00 95.75 92 ILE A N 1
ATOM 732 C CA . ILE A 1 92 ? -1.402 6.615 -6.638 1.00 95.75 92 ILE A CA 1
ATOM 733 C C . ILE A 1 92 ? -1.655 6.172 -5.194 1.00 95.75 92 ILE A C 1
ATOM 735 O O . ILE A 1 92 ? -2.596 5.416 -4.945 1.00 95.75 92 ILE A O 1
ATOM 739 N N . PHE A 1 93 ? -0.877 6.685 -4.241 1.00 96.75 93 PHE A N 1
ATOM 740 C CA . PHE A 1 93 ? -0.994 6.354 -2.822 1.00 96.75 93 PHE A CA 1
ATOM 741 C C . PHE A 1 93 ? -2.403 6.646 -2.287 1.00 96.75 93 PHE A C 1
ATOM 743 O O . PHE A 1 93 ? -3.062 5.764 -1.732 1.00 96.75 93 PHE A O 1
ATOM 750 N N . MET A 1 94 ? -2.914 7.853 -2.546 1.00 97.00 94 MET A N 1
ATOM 751 C CA . MET A 1 94 ? -4.260 8.255 -2.132 1.00 97.00 94 MET A CA 1
ATOM 752 C C . MET A 1 94 ? -5.351 7.439 -2.831 1.00 97.00 94 MET A C 1
ATOM 754 O O . MET A 1 94 ? -6.321 7.043 -2.189 1.00 97.00 94 MET A O 1
ATOM 758 N N . SER A 1 95 ? -5.188 7.107 -4.117 1.00 97.44 95 SER A N 1
ATOM 759 C CA . SER A 1 95 ? -6.148 6.246 -4.823 1.00 97.44 95 SER A CA 1
ATOM 760 C C . SER A 1 95 ? -6.240 4.844 -4.205 1.00 97.44 95 SER A C 1
ATOM 762 O O . SER A 1 95 ? -7.328 4.275 -4.109 1.00 97.44 95 SER A O 1
ATOM 764 N N . MET A 1 96 ? -5.118 4.310 -3.714 1.00 98.06 96 MET A N 1
ATOM 765 C CA . MET A 1 96 ? -5.072 3.020 -3.028 1.00 98.06 96 MET A CA 1
ATOM 766 C C . MET A 1 96 ? -5.720 3.101 -1.639 1.00 98.06 96 MET A C 1
ATOM 768 O O . MET A 1 96 ? -6.448 2.179 -1.259 1.00 98.06 96 MET A O 1
ATOM 772 N N . ILE A 1 97 ? -5.539 4.198 -0.895 1.00 97.25 97 ILE A N 1
ATOM 773 C CA . ILE A 1 97 ? -6.279 4.445 0.357 1.00 97.25 97 ILE A CA 1
ATOM 774 C C . ILE A 1 97 ? -7.787 4.493 0.083 1.00 97.25 97 ILE A C 1
ATOM 776 O O . ILE A 1 97 ? -8.548 3.763 0.719 1.00 97.25 97 ILE A O 1
ATOM 780 N N . HIS A 1 98 ? -8.227 5.289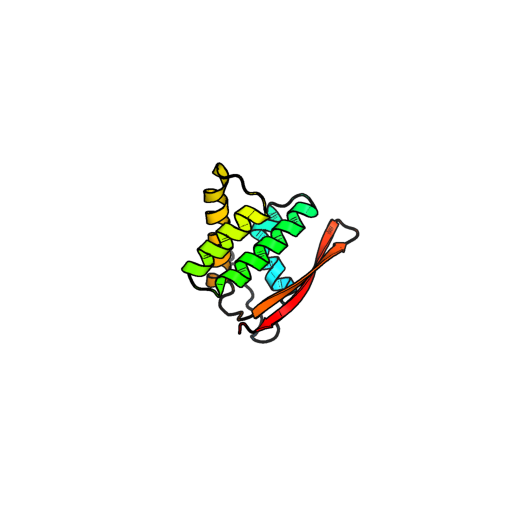 -0.896 1.00 96.81 98 HIS A N 1
ATOM 781 C CA . HIS A 1 98 ? -9.644 5.393 -1.256 1.00 96.81 98 HIS A CA 1
ATOM 782 C C . HIS A 1 98 ? -10.224 4.036 -1.660 1.00 96.81 98 HIS A C 1
ATOM 784 O O . HIS A 1 98 ? -11.286 3.655 -1.177 1.00 96.81 98 HIS A O 1
ATOM 790 N N . ARG A 1 99 ? -9.489 3.237 -2.445 1.00 96.88 99 ARG A N 1
ATOM 791 C CA . ARG A 1 99 ? -9.887 1.865 -2.789 1.00 96.88 99 ARG A CA 1
ATOM 792 C C . ARG A 1 99 ? -10.151 1.008 -1.547 1.00 96.88 99 ARG A C 1
ATOM 794 O O . ARG A 1 99 ? -11.128 0.261 -1.535 1.00 96.88 99 ARG A O 1
ATOM 801 N N . LYS A 1 100 ? -9.316 1.107 -0.503 1.00 95.75 100 LYS A N 1
ATOM 802 C CA . LYS A 1 100 ? -9.545 0.399 0.769 1.00 95.75 100 LYS A CA 1
ATOM 803 C C . LYS A 1 100 ? -10.841 0.888 1.411 1.00 95.75 100 LYS A C 1
ATOM 805 O O . LYS A 1 100 ? -11.694 0.072 1.755 1.00 95.75 100 LYS A O 1
ATOM 810 N N . LEU A 1 101 ? -10.994 2.205 1.546 1.00 94.56 101 LEU A N 1
ATOM 811 C CA . LEU A 1 101 ? -12.140 2.831 2.211 1.00 94.56 101 LEU A CA 1
ATOM 812 C C . LEU A 1 101 ? -13.472 2.611 1.485 1.00 94.56 101 LEU A C 1
ATOM 814 O O . LEU A 1 101 ? -14.505 2.586 2.140 1.00 94.56 101 LEU A O 1
ATOM 818 N N . GLU A 1 102 ? -13.471 2.420 0.167 1.00 94.62 102 GLU A N 1
ATOM 819 C CA . GLU A 1 102 ? -14.699 2.179 -0.591 1.00 94.62 102 GLU A CA 1
ATOM 820 C C . GLU A 1 102 ? -15.041 0.687 -0.706 1.00 94.62 102 GLU A C 1
ATOM 822 O O . GLU A 1 102 ? -16.197 0.298 -0.543 1.00 94.62 102 GLU A O 1
ATOM 827 N N . TRP A 1 103 ? -14.062 -0.168 -1.029 1.00 93.81 103 TRP A N 1
ATOM 828 C CA . TRP A 1 103 ? -14.341 -1.558 -1.434 1.00 93.81 103 TRP A CA 1
ATOM 829 C C . TRP A 1 103 ? -14.090 -2.564 -0.311 1.00 93.81 103 TRP A C 1
ATOM 831 O O . TRP A 1 103 ? -14.646 -3.660 -0.333 1.00 93.81 103 TRP A O 1
ATOM 841 N N . PHE A 1 104 ? -13.281 -2.185 0.680 1.00 93.81 104 PHE A N 1
ATOM 842 C CA . PHE A 1 104 ? -12.844 -3.048 1.778 1.00 93.81 104 PHE A CA 1
ATOM 843 C C . PHE A 1 104 ? -13.175 -2.452 3.157 1.00 93.81 104 PHE A C 1
ATOM 845 O O . PHE A 1 104 ? -12.603 -2.859 4.167 1.00 93.81 104 PHE A O 1
ATOM 852 N N . PHE A 1 105 ? -14.121 -1.507 3.223 1.00 90.00 105 PHE A N 1
ATOM 853 C CA . PHE A 1 105 ? -14.476 -0.772 4.446 1.00 90.00 105 PHE A CA 1
ATOM 854 C C . PHE A 1 105 ? -14.899 -1.670 5.621 1.00 90.00 105 PHE A C 1
ATOM 856 O O . PHE A 1 105 ? -14.769 -1.280 6.778 1.00 90.00 105 PHE A O 1
ATOM 863 N N . GLY A 1 106 ? -15.422 -2.866 5.333 1.00 89.44 106 GLY A N 1
ATOM 864 C CA . GLY A 1 106 ? -15.866 -3.830 6.341 1.00 89.44 106 GLY A CA 1
ATOM 865 C C . GLY A 1 106 ? -14.734 -4.598 7.030 1.00 89.44 106 GLY A C 1
ATOM 866 O O . GLY A 1 106 ? -15.005 -5.307 8.001 1.00 89.44 106 GLY A O 1
ATOM 867 N N . ILE A 1 107 ? -13.494 -4.470 6.547 1.00 91.75 107 ILE A N 1
ATOM 868 C CA . ILE A 1 107 ? -12.341 -5.235 7.023 1.00 91.75 107 ILE A CA 1
ATOM 869 C C . ILE A 1 107 ? -11.521 -4.381 7.992 1.00 91.75 107 ILE A C 1
ATOM 871 O O . ILE A 1 107 ? -10.690 -3.568 7.593 1.00 91.75 107 ILE A O 1
ATOM 875 N N . ASP A 1 108 ? -11.734 -4.600 9.289 1.00 91.75 108 ASP A N 1
ATOM 876 C CA . ASP A 1 108 ? -11.044 -3.892 10.378 1.00 91.75 108 ASP A CA 1
ATOM 877 C C . ASP A 1 108 ? -9.782 -4.642 10.847 1.00 91.75 108 ASP A C 1
ATOM 879 O O . ASP A 1 108 ? -9.628 -5.018 12.014 1.00 91.75 108 ASP A O 1
ATOM 883 N N . LYS A 1 109 ? -8.902 -4.954 9.889 1.00 93.12 109 LYS A N 1
ATOM 884 C CA . LYS A 1 109 ? -7.631 -5.647 10.129 1.00 93.12 109 LYS A CA 1
ATOM 885 C C . LYS A 1 109 ? -6.474 -4.906 9.477 1.00 93.12 109 LYS A C 1
ATOM 887 O O . LYS A 1 109 ? -6.591 -4.468 8.335 1.00 93.12 109 LYS A O 1
ATOM 892 N N . ILE A 1 110 ? -5.350 -4.843 10.180 1.00 94.31 110 ILE A N 1
ATOM 893 C CA . ILE A 1 110 ? -4.067 -4.363 9.659 1.00 94.31 110 ILE A CA 1
ATOM 894 C C . ILE A 1 110 ? -3.179 -5.546 9.277 1.00 94.31 110 ILE A C 1
ATOM 896 O O . ILE A 1 110 ? -3.302 -6.638 9.844 1.00 94.31 110 ILE A O 1
ATOM 900 N N . PHE A 1 111 ? -2.267 -5.329 8.337 1.00 95.00 111 PHE A N 1
ATOM 901 C CA . PHE A 1 111 ? -1.194 -6.277 8.049 1.00 95.00 111 PHE A CA 1
ATOM 902 C C . PHE A 1 111 ? -0.025 -6.010 8.999 1.00 95.00 111 PHE A C 1
ATOM 904 O O . PHE A 1 111 ? 0.466 -4.885 9.062 1.00 95.00 111 PHE A O 1
ATOM 911 N N . ILE A 1 112 ? 0.393 -7.035 9.742 1.00 93.38 112 ILE A N 1
ATOM 912 C CA . ILE A 1 112 ? 1.516 -6.968 10.692 1.00 93.38 112 ILE A CA 1
ATOM 913 C C . ILE A 1 112 ? 2.795 -7.459 10.020 1.00 93.38 112 ILE A C 1
ATOM 915 O O . ILE A 1 112 ? 3.843 -6.838 10.156 1.00 93.38 112 ILE A O 1
ATOM 919 N N . ASP A 1 113 ? 2.697 -8.572 9.296 1.00 90.81 113 ASP A N 1
ATOM 920 C CA . ASP A 1 113 ? 3.829 -9.200 8.624 1.00 90.81 113 ASP A CA 1
ATOM 921 C C . ASP A 1 113 ? 3.359 -9.926 7.359 1.00 90.81 113 ASP A C 1
ATOM 923 O O . ASP A 1 113 ? 2.180 -10.278 7.224 1.00 90.81 113 ASP A O 1
ATOM 927 N N . TYR A 1 114 ? 4.270 -10.138 6.415 1.00 91.88 114 TYR A N 1
ATOM 928 C CA . TYR A 1 114 ? 3.980 -10.814 5.160 1.00 91.88 114 TYR A CA 1
ATOM 929 C C . TYR A 1 114 ? 5.206 -11.526 4.584 1.00 91.88 114 TYR A C 1
ATOM 931 O O . TYR A 1 114 ? 6.330 -11.035 4.612 1.00 91.88 114 TYR A O 1
ATOM 939 N N . GLY A 1 115 ? 4.959 -12.688 3.986 1.00 87.12 115 GLY A N 1
ATOM 940 C CA . GLY A 1 115 ? 5.930 -13.444 3.214 1.00 87.12 115 GLY A CA 1
ATOM 941 C C . GLY A 1 115 ? 5.538 -13.486 1.743 1.00 87.12 115 GLY A C 1
ATOM 942 O O . GLY A 1 115 ? 4.372 -13.684 1.391 1.00 87.12 115 GLY A O 1
ATOM 943 N N . ILE A 1 116 ? 6.533 -13.322 0.872 1.00 87.75 116 ILE A N 1
ATOM 944 C CA . ILE A 1 116 ? 6.375 -13.465 -0.577 1.00 87.75 116 ILE A CA 1
ATOM 945 C C . ILE A 1 116 ? 7.309 -14.570 -1.060 1.00 87.75 116 ILE A C 1
ATOM 947 O O . ILE A 1 116 ? 8.535 -14.396 -1.089 1.00 87.75 116 ILE A O 1
ATOM 951 N N . THR A 1 117 ? 6.717 -15.679 -1.494 1.00 86.50 117 THR A N 1
ATOM 952 C CA . THR A 1 117 ? 7.429 -16.816 -2.085 1.00 86.50 117 THR A CA 1
ATOM 953 C C . THR A 1 117 ? 7.155 -16.875 -3.580 1.00 86.50 117 THR A C 1
ATOM 955 O O . THR A 1 117 ? 6.010 -16.751 -4.016 1.00 86.50 117 THR A O 1
ATOM 958 N N . GLU A 1 118 ? 8.203 -17.075 -4.371 1.00 83.62 118 GLU A N 1
ATOM 959 C CA . GLU A 1 118 ? 8.066 -17.339 -5.799 1.00 83.62 118 GLU A CA 1
ATOM 960 C C . GLU A 1 118 ? 7.774 -18.824 -6.029 1.00 83.62 118 GLU A C 1
ATOM 962 O O . GLU A 1 118 ? 8.419 -19.702 -5.456 1.00 83.62 118 GLU A O 1
ATOM 967 N N . LEU A 1 119 ? 6.770 -19.102 -6.853 1.00 85.00 119 LEU A N 1
ATOM 968 C CA . LEU A 1 119 ? 6.413 -20.446 -7.285 1.00 85.00 119 LEU A CA 1
ATOM 969 C C . LEU A 1 119 ? 7.136 -20.782 -8.596 1.00 85.00 119 LEU A C 1
ATOM 971 O O . LEU A 1 119 ? 7.478 -19.891 -9.369 1.00 85.00 119 LEU A O 1
ATOM 975 N N . GLN A 1 120 ? 7.287 -22.076 -8.900 1.00 77.19 120 GLN A N 1
ATOM 976 C CA . GLN A 1 120 ? 8.018 -22.584 -10.079 1.00 77.19 120 GLN A CA 1
ATOM 977 C C . GLN A 1 120 ? 7.520 -22.055 -11.445 1.00 77.19 120 GLN A C 1
ATOM 979 O O . GLN A 1 120 ? 8.168 -22.264 -12.462 1.00 77.19 120 GLN A O 1
ATOM 984 N N . ASN A 1 121 ? 6.375 -21.369 -11.488 1.00 76.00 121 ASN A N 1
ATOM 985 C CA . ASN A 1 121 ? 5.771 -20.770 -12.680 1.00 76.00 121 ASN A CA 1
ATOM 986 C C . ASN A 1 121 ? 5.831 -19.226 -12.700 1.00 76.00 121 ASN A C 1
ATOM 988 O O . ASN A 1 121 ? 5.059 -18.603 -13.428 1.00 76.00 121 ASN A O 1
ATOM 992 N N . GLY A 1 122 ? 6.666 -18.602 -11.862 1.00 70.50 122 GLY A N 1
ATOM 993 C CA . GLY A 1 122 ? 6.778 -17.141 -11.755 1.00 70.50 122 GLY A CA 1
ATOM 994 C C . GLY A 1 122 ? 5.567 -16.461 -11.100 1.00 70.50 122 GLY A C 1
ATOM 995 O O . GLY A 1 122 ? 5.435 -15.232 -11.137 1.00 70.50 122 GLY A O 1
ATOM 996 N N . LYS A 1 123 ? 4.647 -17.241 -10.509 1.00 74.25 123 LYS A N 1
ATOM 997 C CA . LYS A 1 123 ? 3.564 -16.710 -9.671 1.00 74.25 123 LYS A CA 1
ATOM 998 C C . LYS A 1 123 ? 4.068 -16.435 -8.261 1.00 74.25 123 LYS A C 1
ATOM 1000 O O . LYS A 1 123 ? 4.966 -17.107 -7.761 1.00 74.25 123 LYS A O 1
ATOM 1005 N N . LEU A 1 124 ? 3.425 -15.477 -7.605 1.00 81.25 124 LEU A N 1
ATOM 1006 C CA . LEU A 1 124 ? 3.660 -15.174 -6.201 1.00 81.25 124 LEU A CA 1
ATOM 1007 C C . LEU A 1 124 ? 2.677 -15.922 -5.306 1.00 81.25 124 LEU A C 1
ATOM 1009 O O . LEU A 1 124 ? 1.476 -15.933 -5.569 1.00 81.25 124 LEU A O 1
ATOM 1013 N N . SER A 1 125 ? 3.195 -16.490 -4.221 1.00 85.81 125 SER A N 1
ATOM 1014 C CA . SER A 1 125 ? 2.415 -16.934 -3.073 1.00 85.81 125 SER A CA 1
ATOM 1015 C C . SER A 1 125 ? 2.582 -15.931 -1.936 1.00 85.81 125 SER A C 1
ATOM 1017 O O . SER A 1 125 ? 3.710 -15.603 -1.563 1.00 85.81 125 SER A O 1
ATOM 1019 N N . LEU A 1 126 ? 1.457 -15.458 -1.398 1.00 88.19 126 LEU A N 1
ATOM 1020 C CA . LEU A 1 126 ? 1.405 -14.521 -0.278 1.00 88.19 126 LEU A CA 1
ATOM 1021 C C . LEU A 1 126 ? 1.017 -15.252 1.006 1.00 88.19 126 LEU A C 1
ATOM 1023 O O . LEU A 1 126 ? -0.062 -15.847 1.093 1.00 88.19 126 LEU A O 1
ATOM 1027 N N . THR A 1 127 ? 1.869 -15.151 2.020 1.00 91.31 127 THR A N 1
ATOM 1028 C CA . THR A 1 127 ? 1.521 -15.443 3.413 1.00 91.31 127 THR A CA 1
ATOM 1029 C C . THR A 1 127 ? 1.414 -14.125 4.160 1.00 91.31 127 THR A C 1
ATOM 1031 O O . THR A 1 127 ? 2.188 -13.207 3.912 1.00 91.31 127 THR A O 1
ATOM 1034 N N . VAL A 1 128 ? 0.427 -13.991 5.041 1.00 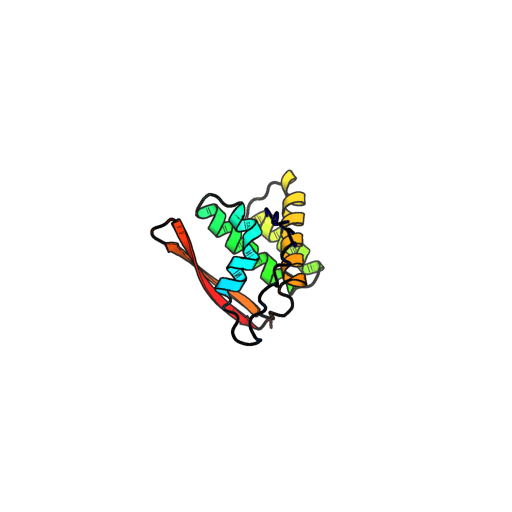92.50 128 VAL A N 1
ATOM 1035 C CA . VAL A 1 128 ? 0.224 -12.752 5.798 1.00 92.50 128 VAL A CA 1
ATOM 1036 C C . VAL A 1 128 ? -0.138 -13.063 7.238 1.00 92.50 128 VAL A C 1
ATOM 1038 O O . VAL A 1 128 ? -0.869 -14.017 7.510 1.00 92.50 128 VAL A O 1
ATOM 1041 N N . ILE A 1 129 ? 0.339 -12.216 8.139 1.00 92.38 129 ILE A N 1
ATOM 1042 C CA . ILE A 1 129 ? -0.110 -12.122 9.521 1.00 92.38 129 ILE A CA 1
ATOM 1043 C C . ILE A 1 129 ? -0.893 -10.819 9.637 1.00 92.38 129 ILE A C 1
ATOM 1045 O O . ILE A 1 129 ? -0.415 -9.749 9.259 1.00 92.38 129 ILE A O 1
ATOM 1049 N N . SER A 1 130 ? -2.116 -10.910 10.150 1.00 92.12 130 SER A N 1
ATOM 1050 C CA . SER A 1 130 ? -3.004 -9.761 10.320 1.00 92.12 130 SER A CA 1
ATOM 1051 C C . SER A 1 130 ? -3.516 -9.678 11.747 1.00 92.12 130 SER A C 1
ATOM 1053 O O . SER A 1 130 ? -3.864 -10.708 12.326 1.00 92.12 130 SER A O 1
ATOM 1055 N N . GLY A 1 131 ? -3.644 -8.463 12.266 1.00 89.38 131 GLY A N 1
ATOM 1056 C CA . GLY A 1 131 ? -4.231 -8.184 13.574 1.00 89.38 131 GLY A CA 1
ATOM 1057 C C . GLY A 1 131 ? -5.416 -7.238 13.465 1.00 89.38 131 GLY A C 1
ATOM 1058 O O . GLY A 1 131 ? -5.648 -6.633 12.419 1.00 89.38 131 GLY A O 1
ATOM 1059 N N . LYS A 1 132 ? -6.172 -7.107 14.553 1.00 87.81 132 LYS A N 1
ATOM 1060 C CA . LYS A 1 132 ? -7.170 -6.043 14.673 1.00 87.81 132 LYS A CA 1
ATOM 1061 C C . LYS A 1 132 ? -6.443 -4.696 14.736 1.00 87.81 132 LYS A C 1
ATOM 1063 O O . LYS A 1 132 ? -5.361 -4.639 15.320 1.00 87.81 132 LYS A O 1
ATOM 1068 N N . LYS A 1 133 ? -7.014 -3.638 14.151 1.00 78.56 133 LYS A N 1
ATOM 1069 C CA . LYS A 1 133 ? -6.487 -2.290 14.404 1.00 78.56 133 LYS A CA 1
ATOM 1070 C C . LYS A 1 133 ? -6.596 -2.006 15.914 1.00 78.56 133 LYS A C 1
ATOM 1072 O O . LYS A 1 133 ? -7.598 -2.390 16.525 1.00 78.56 133 LYS A O 1
ATOM 1077 N N . MET A 1 134 ? -5.550 -1.429 16.503 1.00 62.75 134 MET A N 1
ATOM 1078 C CA . MET A 1 134 ? -5.545 -1.036 17.919 1.00 62.75 134 MET A CA 1
ATOM 1079 C C . MET A 1 134 ? -6.327 0.256 18.134 1.00 62.75 134 MET A C 1
ATOM 1081 O O . MET A 1 134 ? -6.368 1.077 17.189 1.00 62.75 134 MET A O 1
#

Secondary structure (DSSP, 8-state):
--------------------TT---HHHHHHHHHHHHHTT--SHHHHHHHHHHHHHHHHHTTS-HHHHHHHHHHHHHHHT--TTTHHHHHHHHHHHHHHHHHHSTT--EEEEEEEEEE-TTSPEEEEEEEEE--